Protein AF-A0A658NFH5-F1 (afdb_monomer)

Nearest PDB structures (foldseek):
  6nfe-assembly1_A  TM=9.996E-01  e=8.960E-10  Legionella pneumophila
  6nfe-assembly1_B  TM=9.956E-01  e=1.526E-09  Legionella pneumophila
  3dah-assembly1_C  TM=9.811E-01  e=3.172E-09  Burkholderia pseudomallei 1710b
  7xmu-assembly1_A  TM=9.918E-01  e=3.481E-08  Escherichia coli str. K-12 substr. MG1655
  4f8e-assembly1_B  TM=9.551E-01  e=3.976E-08  Homo sapiens

Sequence (76 aa):
VCLLIDDIVDTAGTLTNAAVALKDAGAQRVLACCTHPVLSGPAIKRINASPLEELVVTDTIPLAGEALECGKITVL

Foldseek 3Di:
DEEAEDAEDACCPVVLVVQVVCVVVPDPAYEYEYAYYNQDDCNLVSCQPGRHQAYEYEVPDPDDDSRVVRPRYDYD

pLDDT: mean 97.87, std 1.15, range [93.06, 98.69]

Solvent-accessible surface area (backbone atoms only — not comparable to full-atom values): 4181 Å² total; per-residue (Å²): 111,44,78,48,79,48,65,62,37,43,54,38,59,70,60,38,50,51,33,44,55,41,44,76,73,65,40,84,39,35,37,33,37,28,48,33,52,66,50,36,89,60,10,58,63,44,52,70,75,29,71,49,64,38,39,40,28,35,63,83,37,77,77,57,74,71,55,70,72,36,90,43,57,45,78,100

Structure (mmCIF, N/CA/C/O backbone):
data_AF-A0A658NFH5-F1
#
_entry.id   AF-A0A658NFH5-F1
#
loop_
_atom_site.group_PDB
_atom_site.id
_atom_site.type_symbol
_atom_site.label_atom_id
_atom_site.label_alt_id
_atom_site.label_comp_id
_atom_site.label_asym_id
_atom_site.label_entity_id
_atom_site.label_seq_id
_atom_site.pdbx_PDB_ins_code
_atom_site.Cartn_x
_atom_site.Cartn_y
_atom_site.Cartn_z
_atom_site.occupancy
_atom_site.B_iso_or_equiv
_atom_site.auth_seq_id
_atom_site.auth_comp_id
_atom_site.auth_asym_id
_atom_site.auth_atom_id
_atom_site.pdbx_PDB_model_num
ATOM 1 N N . VAL A 1 1 ? -15.452 1.016 5.799 1.00 93.56 1 VAL A N 1
ATOM 2 C CA . VAL A 1 1 ? -14.317 0.648 4.919 1.00 93.56 1 VAL A CA 1
ATOM 3 C C . VAL A 1 1 ? -13.86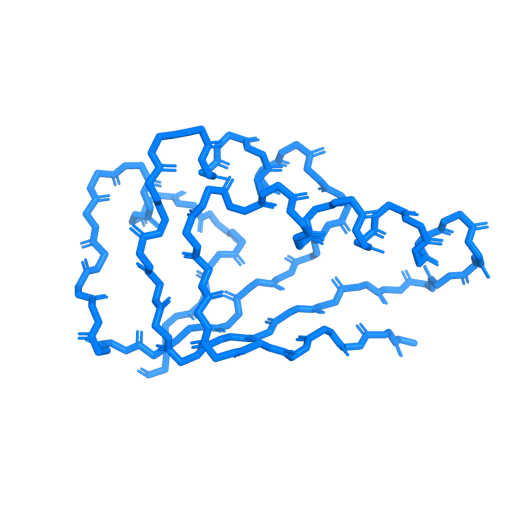8 1.914 4.219 1.00 93.56 1 VAL A C 1
ATOM 5 O O . VAL A 1 1 ? -14.738 2.640 3.754 1.00 93.56 1 VAL A O 1
ATOM 8 N N . CYS A 1 2 ? -12.570 2.200 4.192 1.00 98.31 2 CYS A N 1
ATOM 9 C CA . CYS A 1 2 ? -11.997 3.333 3.467 1.00 98.31 2 CYS A CA 1
ATOM 10 C C . CYS A 1 2 ? -11.137 2.814 2.313 1.00 98.31 2 CYS A C 1
ATOM 12 O O . CYS A 1 2 ? -10.393 1.851 2.498 1.00 98.31 2 CYS A O 1
ATOM 14 N N . LEU A 1 3 ? -11.251 3.452 1.148 1.00 98.19 3 LEU A N 1
ATOM 15 C CA . LEU A 1 3 ? -10.466 3.142 -0.043 1.00 98.19 3 LEU A CA 1
ATOM 16 C C . LEU A 1 3 ? -9.599 4.353 -0.392 1.00 98.19 3 LEU A C 1
ATOM 18 O O . LEU A 1 3 ? -10.126 5.436 -0.640 1.00 98.19 3 LEU A O 1
ATOM 22 N N . LEU A 1 4 ? -8.286 4.161 -0.379 1.00 98.44 4 LEU A N 1
ATOM 23 C CA . LEU A 1 4 ? -7.312 5.116 -0.893 1.00 98.44 4 LEU A CA 1
ATOM 24 C C . LEU A 1 4 ? -7.131 4.866 -2.389 1.00 98.44 4 LEU A C 1
ATOM 26 O O . LEU A 1 4 ? -6.960 3.725 -2.807 1.00 98.44 4 LEU A O 1
ATOM 30 N N . ILE A 1 5 ? -7.179 5.925 -3.186 1.00 98.19 5 ILE A N 1
ATOM 31 C CA . ILE A 1 5 ? -7.004 5.848 -4.636 1.00 98.19 5 ILE A CA 1
ATOM 32 C C . ILE A 1 5 ? -5.898 6.823 -4.997 1.00 98.19 5 ILE A C 1
ATOM 34 O O . ILE A 1 5 ? -5.968 7.990 -4.611 1.00 98.19 5 ILE A O 1
ATOM 38 N N . ASP A 1 6 ? -4.904 6.331 -5.721 1.00 97.19 6 ASP A N 1
ATOM 39 C CA . ASP A 1 6 ? -3.801 7.129 -6.241 1.00 97.19 6 ASP A CA 1
ATOM 40 C C . ASP A 1 6 ? -3.508 6.713 -7.686 1.00 97.19 6 ASP A C 1
ATOM 42 O O . ASP A 1 6 ? -3.888 5.623 -8.116 1.00 97.19 6 ASP A O 1
ATOM 46 N N . ASP A 1 7 ? -2.837 7.551 -8.462 1.00 98.12 7 ASP A N 1
ATOM 47 C CA . ASP A 1 7 ? -2.360 7.146 -9.785 1.00 98.12 7 ASP A CA 1
ATOM 48 C C . ASP A 1 7 ? -1.070 6.322 -9.673 1.00 98.12 7 ASP A C 1
ATOM 50 O O . ASP A 1 7 ? -0.901 5.334 -10.391 1.00 98.12 7 ASP A O 1
ATOM 54 N N . ILE A 1 8 ? -0.195 6.665 -8.725 1.00 98.38 8 ILE A N 1
ATOM 55 C CA . ILE A 1 8 ? 1.138 6.078 -8.566 1.00 98.38 8 ILE A CA 1
ATOM 56 C C . ILE A 1 8 ? 1.481 5.813 -7.100 1.00 98.38 8 ILE A C 1
ATOM 58 O O . ILE A 1 8 ? 1.229 6.625 -6.215 1.00 98.38 8 ILE A O 1
ATOM 62 N N . VAL A 1 9 ? 2.140 4.685 -6.831 1.00 98.38 9 VAL A N 1
ATOM 63 C CA . VAL A 1 9 ? 2.741 4.418 -5.516 1.00 98.38 9 VAL A CA 1
ATOM 64 C C . VAL A 1 9 ? 4.231 4.169 -5.695 1.00 98.38 9 VAL A C 1
ATOM 66 O O . VAL A 1 9 ? 4.637 3.115 -6.172 1.00 98.38 9 VAL A O 1
ATOM 69 N N . ASP A 1 10 ? 5.041 5.147 -5.287 1.00 98.06 10 ASP A N 1
ATOM 70 C CA . ASP A 1 10 ? 6.505 5.079 -5.332 1.00 98.06 10 ASP A CA 1
ATOM 71 C C . ASP A 1 10 ? 7.081 4.538 -4.017 1.00 98.06 10 ASP A C 1
ATOM 73 O O . ASP A 1 10 ? 7.123 3.332 -3.811 1.00 98.06 10 ASP A O 1
ATOM 77 N N . THR A 1 11 ? 7.443 5.391 -3.056 1.00 98.06 11 THR A N 1
ATOM 78 C CA . THR A 1 11 ? 8.025 4.920 -1.781 1.00 98.06 11 THR A CA 1
ATOM 79 C C . THR A 1 11 ? 6.989 4.439 -0.751 1.00 98.06 11 THR A C 1
ATOM 81 O O . THR A 1 11 ? 7.343 4.141 0.393 1.00 98.06 11 THR A O 1
ATOM 84 N N . ALA A 1 12 ? 5.701 4.447 -1.105 1.00 98.12 12 ALA A N 1
ATOM 85 C CA . ALA A 1 12 ? 4.539 4.150 -0.256 1.00 98.12 12 ALA A CA 1
ATOM 86 C C . ALA A 1 12 ? 4.379 4.987 1.035 1.00 98.12 12 ALA A C 1
ATOM 88 O O . ALA A 1 12 ? 3.460 4.732 1.805 1.00 98.12 12 ALA A O 1
ATOM 89 N N . GLY A 1 13 ? 5.216 6.002 1.289 1.00 98.25 13 GLY A N 1
ATOM 90 C CA . GLY A 1 13 ? 5.174 6.769 2.544 1.00 98.25 13 GLY A CA 1
ATOM 91 C C . GLY A 1 13 ? 3.849 7.508 2.771 1.00 98.25 13 GLY A C 1
ATOM 92 O O . GLY A 1 13 ? 3.237 7.373 3.830 1.00 98.25 13 GLY A O 1
ATOM 93 N N . THR A 1 14 ? 3.381 8.250 1.763 1.00 98.19 14 THR A N 1
ATOM 94 C CA . THR A 1 14 ? 2.098 8.972 1.815 1.00 98.19 14 THR A CA 1
ATOM 95 C C . THR A 1 14 ? 0.931 8.009 2.012 1.00 98.19 14 THR A C 1
ATOM 97 O O . THR A 1 14 ? 0.109 8.215 2.903 1.00 98.19 14 THR A O 1
ATOM 100 N N . LEU A 1 15 ? 0.915 6.915 1.244 1.00 98.56 15 LEU A N 1
ATOM 101 C CA . LEU A 1 15 ? -0.128 5.895 1.300 1.00 98.56 15 LEU A CA 1
ATOM 102 C C . LEU A 1 15 ? -0.244 5.274 2.699 1.00 98.56 15 LEU A C 1
ATOM 104 O O . LEU A 1 15 ? -1.336 5.212 3.265 1.00 98.56 15 LEU A O 1
ATOM 108 N N . THR A 1 16 ? 0.874 4.844 3.292 1.00 98.44 16 THR A N 1
ATOM 109 C CA . THR A 1 16 ? 0.847 4.192 4.607 1.00 98.44 16 THR A CA 1
ATOM 110 C C . THR A 1 16 ? 0.510 5.160 5.734 1.00 98.44 16 THR A C 1
ATOM 112 O O . THR A 1 16 ? -0.195 4.774 6.663 1.00 98.44 16 THR A O 1
ATOM 115 N N . ASN A 1 17 ? 0.948 6.420 5.648 1.00 98.50 17 ASN A N 1
ATOM 116 C CA . ASN A 1 17 ? 0.576 7.447 6.625 1.00 98.50 17 ASN A CA 1
ATOM 117 C C . ASN A 1 17 ? -0.924 7.763 6.562 1.00 98.50 17 ASN A C 1
ATOM 119 O O . ASN A 1 17 ? -1.572 7.869 7.601 1.00 98.50 17 ASN A O 1
ATOM 123 N N . ALA A 1 18 ? -1.492 7.855 5.355 1.00 98.50 18 ALA A N 1
ATOM 124 C CA . ALA A 1 18 ? -2.931 8.015 5.174 1.00 98.50 18 ALA A CA 1
ATOM 125 C C . ALA A 1 18 ? -3.701 6.808 5.731 1.00 98.50 18 ALA A C 1
ATOM 127 O O . ALA A 1 18 ? -4.715 6.981 6.404 1.00 98.50 18 ALA A O 1
ATOM 128 N N . ALA A 1 19 ? -3.194 5.588 5.524 1.00 98.56 19 ALA A N 1
ATOM 129 C CA . ALA A 1 19 ? -3.810 4.388 6.077 1.00 98.56 19 ALA A CA 1
ATOM 130 C C . ALA A 1 19 ? -3.824 4.378 7.616 1.00 98.56 19 ALA A C 1
ATOM 132 O O . ALA A 1 19 ? -4.832 3.990 8.208 1.00 98.56 19 ALA A O 1
ATOM 133 N N . VAL A 1 20 ? -2.747 4.842 8.261 1.00 98.69 20 VAL A N 1
ATOM 134 C CA . VAL A 1 20 ? -2.693 5.033 9.722 1.00 98.69 20 VAL A CA 1
ATOM 135 C C . VAL A 1 20 ? -3.711 6.077 10.169 1.00 98.69 20 VAL A C 1
ATOM 137 O O . VAL A 1 20 ? -4.550 5.770 11.008 1.00 98.69 20 VAL A O 1
ATOM 140 N N . ALA A 1 21 ? -3.725 7.257 9.545 1.00 98.62 21 ALA A N 1
ATOM 141 C CA . ALA A 1 21 ? -4.668 8.318 9.897 1.00 98.62 21 ALA A CA 1
ATOM 142 C C . ALA A 1 21 ? -6.136 7.864 9.778 1.00 98.62 21 ALA A C 1
ATOM 144 O O . ALA A 1 21 ? -6.961 8.179 10.634 1.00 98.62 21 ALA A O 1
ATOM 145 N N . LEU A 1 22 ? -6.466 7.082 8.744 1.00 98.56 22 LEU A N 1
ATOM 146 C CA . LEU A 1 22 ? -7.801 6.507 8.575 1.00 98.56 22 LEU A CA 1
ATOM 147 C C . LEU A 1 22 ? -8.137 5.490 9.671 1.00 98.56 22 LEU A C 1
ATOM 149 O O . LEU A 1 22 ? -9.257 5.504 10.184 1.00 98.56 22 LEU A O 1
ATOM 153 N N . LYS A 1 23 ? -7.196 4.614 10.047 1.00 98.19 23 LYS A N 1
ATOM 154 C CA . LYS A 1 23 ? -7.399 3.690 11.174 1.00 98.19 23 LYS A CA 1
ATOM 155 C C . LYS A 1 23 ? -7.627 4.431 12.483 1.00 98.19 23 LYS A C 1
ATOM 157 O O . LYS A 1 23 ? -8.579 4.096 13.184 1.00 98.19 23 LYS A O 1
ATOM 162 N N . ASP A 1 24 ? -6.819 5.445 12.772 1.00 98.44 24 ASP A N 1
ATOM 163 C CA . ASP A 1 24 ? -6.937 6.257 13.986 1.00 98.44 24 ASP A CA 1
ATOM 164 C C . ASP A 1 24 ? -8.271 7.020 14.031 1.00 98.44 24 ASP A C 1
ATOM 166 O O . ASP A 1 24 ? -8.863 7.189 15.095 1.00 98.44 24 ASP A O 1
ATOM 170 N N . ALA A 1 25 ? -8.808 7.397 12.866 1.00 98.38 25 ALA A N 1
ATOM 171 C CA . ALA A 1 25 ? -10.140 7.983 12.718 1.00 98.38 25 ALA A CA 1
ATOM 172 C C . ALA A 1 25 ? -11.301 6.966 12.824 1.00 98.38 25 ALA A C 1
ATOM 174 O O . ALA A 1 25 ? -12.461 7.328 12.620 1.00 98.38 25 ALA A O 1
ATOM 175 N N . GLY A 1 26 ? -11.024 5.695 13.133 1.00 98.25 26 GLY A N 1
ATOM 176 C CA . GLY A 1 26 ? -12.037 4.659 13.348 1.00 98.25 26 GLY A CA 1
ATOM 177 C C . GLY A 1 26 ? -12.397 3.835 12.109 1.00 98.25 26 GLY A C 1
ATOM 178 O O . GLY A 1 26 ? -13.412 3.131 12.112 1.00 98.25 26 GLY A O 1
ATOM 179 N N . ALA A 1 27 ? -11.597 3.875 11.037 1.00 98.31 27 ALA A N 1
ATOM 180 C CA . ALA A 1 27 ? -11.842 3.032 9.872 1.00 98.31 27 ALA A CA 1
ATOM 181 C C . ALA A 1 27 ? -11.700 1.541 10.222 1.00 98.31 2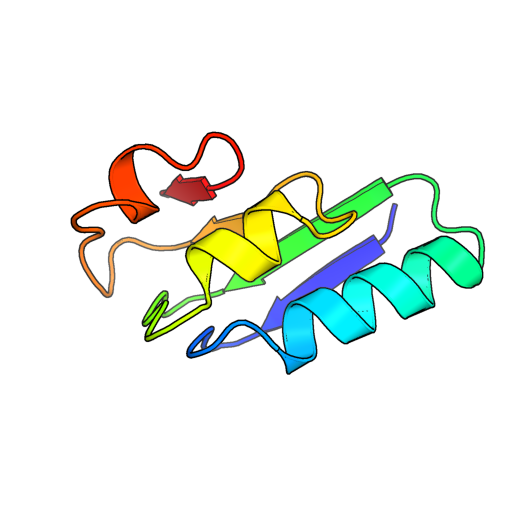7 ALA A C 1
ATOM 183 O O . ALA A 1 27 ? -10.624 1.041 10.546 1.00 98.31 27 ALA A O 1
ATOM 184 N N . GLN A 1 28 ? -12.783 0.777 10.065 1.00 98.12 28 GLN A N 1
ATOM 185 C CA . GLN A 1 28 ? -12.747 -0.673 10.299 1.00 98.12 28 GLN A CA 1
ATOM 186 C C . GLN A 1 28 ? -11.78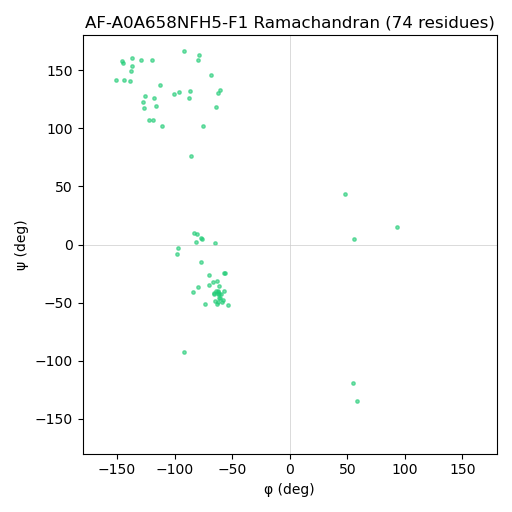1 -1.403 9.362 1.00 98.12 28 GLN A C 1
ATOM 188 O O . GLN A 1 28 ? -11.113 -2.336 9.789 1.00 98.12 28 GLN A O 1
ATOM 193 N N . ARG A 1 29 ? -11.673 -0.954 8.108 1.00 98.25 29 ARG A N 1
ATOM 194 C CA . ARG A 1 29 ? -10.820 -1.538 7.065 1.00 98.25 29 ARG A CA 1
ATOM 195 C C . ARG A 1 29 ? -10.259 -0.435 6.183 1.00 98.25 29 ARG A C 1
ATOM 197 O O . ARG A 1 29 ? -11.002 0.508 5.888 1.00 98.25 29 ARG A O 1
ATOM 204 N N . VAL A 1 30 ? -9.004 -0.570 5.765 1.00 98.62 30 VAL A N 1
ATOM 205 C CA . VAL A 1 30 ? -8.346 0.356 4.835 1.00 98.62 30 VAL A CA 1
ATOM 206 C C . VAL A 1 30 ? -7.754 -0.440 3.682 1.00 98.62 30 VAL A C 1
ATOM 208 O O . VAL A 1 30 ? -6.948 -1.344 3.895 1.00 98.62 30 VAL A O 1
ATOM 211 N N . LEU A 1 31 ? -8.178 -0.088 2.477 1.00 98.69 31 LEU A N 1
ATOM 212 C CA . LEU A 1 31 ? -7.751 -0.666 1.208 1.00 98.69 31 LEU A CA 1
ATOM 213 C C . LEU A 1 31 ? -7.129 0.446 0.365 1.00 98.69 31 LEU A C 1
ATOM 215 O O . LEU A 1 31 ? -7.431 1.624 0.579 1.00 98.69 31 LEU A O 1
ATOM 219 N N . ALA A 1 32 ? -6.302 0.082 -0.603 1.00 98.56 32 ALA A N 1
ATOM 220 C CA . ALA A 1 32 ? -5.749 1.019 -1.562 1.00 98.56 32 ALA A CA 1
ATOM 221 C C . ALA A 1 32 ? -5.768 0.445 -2.971 1.00 98.56 32 ALA A C 1
ATOM 223 O O . ALA A 1 32 ? -5.674 -0.769 -3.152 1.00 98.56 32 ALA A O 1
ATOM 224 N N . CYS A 1 33 ? -5.821 1.323 -3.964 1.00 98.56 33 CYS A N 1
ATOM 225 C CA . CYS A 1 33 ? -5.475 0.969 -5.326 1.00 98.56 33 CYS A CA 1
ATOM 226 C C . CYS A 1 33 ? -4.635 2.049 -6.007 1.00 98.56 33 C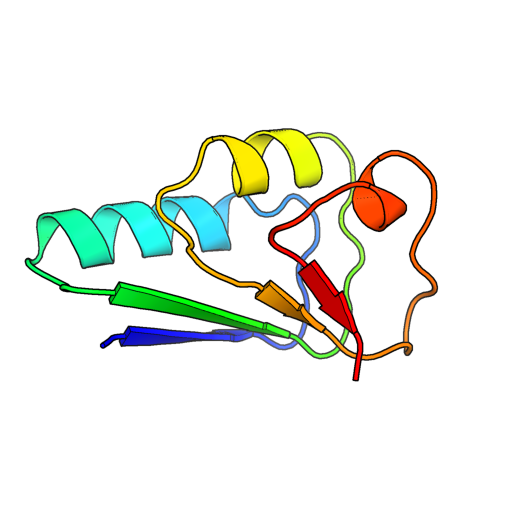YS A C 1
ATOM 228 O O . CYS A 1 33 ? -4.766 3.237 -5.699 1.00 98.56 33 CYS A O 1
ATOM 230 N N . CYS A 1 34 ? -3.772 1.624 -6.929 1.00 98.56 34 CYS A N 1
ATOM 231 C CA . CYS A 1 34 ? -3.082 2.536 -7.830 1.00 98.56 34 CYS A CA 1
ATOM 232 C C . CYS A 1 34 ? -2.873 1.953 -9.224 1.00 98.56 34 CYS A C 1
ATOM 234 O O . CYS A 1 34 ? -2.837 0.737 -9.416 1.00 98.56 34 CYS A O 1
ATOM 236 N N . THR A 1 35 ? -2.717 2.834 -10.210 1.00 98.62 35 THR A N 1
ATOM 237 C CA . THR A 1 35 ? -2.414 2.413 -11.578 1.00 98.62 35 THR A CA 1
ATOM 238 C C . THR A 1 35 ? -0.962 1.957 -11.674 1.00 98.62 35 THR A C 1
ATOM 240 O O . THR A 1 35 ? -0.706 0.853 -12.136 1.00 98.62 35 THR A O 1
ATOM 243 N N . HIS A 1 36 ? -0.006 2.756 -11.200 1.00 98.44 36 HIS A N 1
ATOM 244 C CA . HIS A 1 36 ? 1.423 2.542 -11.434 1.00 98.44 36 HIS A CA 1
ATOM 245 C C . HIS A 1 36 ? 2.172 2.129 -10.149 1.00 98.44 36 HIS A C 1
ATOM 247 O O . HIS A 1 36 ? 2.489 2.988 -9.314 1.00 98.44 36 HIS A O 1
ATOM 253 N N . PRO A 1 37 ? 2.500 0.833 -9.966 1.00 98.25 37 PRO A N 1
ATOM 254 C CA . PRO A 1 37 ? 3.201 0.355 -8.776 1.00 98.25 37 PRO A CA 1
ATOM 255 C C . PRO A 1 37 ? 4.727 0.486 -8.913 1.00 98.25 37 PRO A C 1
ATOM 257 O O . PRO A 1 37 ? 5.430 -0.501 -9.108 1.00 98.25 37 PRO A O 1
ATOM 260 N N . VAL A 1 38 ? 5.268 1.701 -8.777 1.00 98.38 38 VAL A N 1
ATOM 261 C CA . VAL A 1 38 ? 6.732 1.912 -8.799 1.00 98.38 38 VAL A CA 1
ATOM 262 C C . VAL A 1 38 ? 7.424 1.220 -7.617 1.00 98.38 38 VAL A C 1
ATOM 264 O O . VAL A 1 38 ? 8.494 0.641 -7.790 1.00 98.38 38 VAL A O 1
ATOM 267 N N . LEU A 1 39 ? 6.812 1.262 -6.428 1.00 98.19 39 LEU A N 1
ATOM 268 C CA . LEU A 1 39 ? 7.200 0.502 -5.231 1.00 98.19 39 LEU A CA 1
ATOM 269 C C . LEU A 1 39 ? 8.705 0.556 -4.897 1.00 98.19 39 LEU A C 1
ATOM 271 O O . LEU A 1 39 ? 9.316 -0.455 -4.544 1.00 98.19 39 LEU A O 1
ATOM 275 N N . SER A 1 40 ? 9.318 1.739 -4.980 1.00 97.12 40 SER A N 1
ATOM 276 C CA . SER A 1 40 ? 10.759 1.892 -4.787 1.00 97.12 40 SER A CA 1
ATOM 277 C C . SER A 1 40 ? 11.192 1.917 -3.316 1.00 97.12 40 SER A C 1
ATOM 279 O O . SER A 1 40 ? 10.436 2.226 -2.385 1.00 97.12 40 SER A O 1
ATOM 281 N N . GLY A 1 41 ? 12.474 1.614 -3.100 1.00 96.88 41 GLY A N 1
ATOM 282 C CA . GLY A 1 41 ? 13.133 1.747 -1.806 1.00 96.88 41 GLY A CA 1
ATOM 283 C C . GLY A 1 41 ? 12.404 0.981 -0.691 1.00 96.88 41 GLY A C 1
ATOM 284 O O . GLY A 1 41 ? 12.297 -0.240 -0.760 1.00 96.88 41 GLY A O 1
ATOM 285 N N . PRO A 1 42 ? 11.922 1.654 0.373 1.00 97.81 42 PRO A N 1
ATOM 286 C CA . PRO A 1 42 ? 11.300 0.991 1.517 1.00 97.81 42 PRO A CA 1
ATOM 287 C C . PRO A 1 42 ? 9.812 0.649 1.317 1.00 97.81 42 PRO A C 1
ATOM 289 O O . PRO A 1 42 ? 9.154 0.308 2.302 1.00 97.81 42 PRO A O 1
ATOM 292 N N . ALA A 1 43 ? 9.257 0.777 0.105 1.00 98.38 43 ALA A N 1
ATOM 293 C CA . ALA A 1 43 ? 7.818 0.663 -0.143 1.00 98.38 43 ALA A CA 1
ATOM 294 C C . ALA A 1 43 ? 7.208 -0.634 0.402 1.00 98.38 43 ALA A C 1
ATOM 296 O O . ALA A 1 43 ? 6.274 -0.578 1.201 1.00 98.38 43 ALA A O 1
ATOM 297 N N . ILE A 1 44 ? 7.777 -1.792 0.054 1.00 98.31 44 ILE A N 1
ATOM 298 C CA . ILE A 1 44 ? 7.253 -3.100 0.481 1.00 98.31 44 ILE A CA 1
ATOM 299 C C . ILE A 1 44 ? 7.293 -3.252 2.003 1.00 98.31 44 ILE A C 1
ATOM 301 O O . ILE A 1 44 ? 6.308 -3.655 2.624 1.00 98.31 44 ILE A O 1
ATOM 305 N N . LYS A 1 45 ? 8.393 -2.833 2.636 1.00 98.38 45 LYS A N 1
ATOM 306 C CA . LYS A 1 45 ? 8.530 -2.841 4.101 1.00 98.38 45 LYS A CA 1
ATOM 307 C C . LYS A 1 45 ? 7.467 -1.972 4.772 1.00 98.38 45 LYS A C 1
ATOM 309 O O . LYS A 1 45 ? 6.872 -2.393 5.762 1.00 98.38 45 LYS A O 1
ATOM 314 N N . ARG A 1 46 ? 7.195 -0.785 4.221 1.00 98.44 46 ARG A N 1
ATOM 315 C CA . ARG A 1 46 ? 6.147 0.121 4.717 1.00 98.44 46 ARG A CA 1
ATOM 316 C C . ARG A 1 46 ? 4.763 -0.492 4.554 1.00 98.44 46 ARG A C 1
ATOM 318 O O . ARG A 1 46 ? 4.016 -0.515 5.523 1.00 98.44 46 ARG A O 1
ATOM 325 N N . ILE A 1 47 ? 4.435 -1.024 3.377 1.00 98.50 47 ILE A N 1
ATOM 326 C CA . ILE A 1 47 ? 3.137 -1.661 3.104 1.00 98.50 47 ILE A CA 1
ATOM 327 C C . ILE A 1 47 ? 2.891 -2.814 4.086 1.00 98.50 47 ILE A C 1
ATOM 329 O O . ILE A 1 47 ? 1.843 -2.859 4.742 1.00 98.50 47 ILE A O 1
ATOM 333 N N . ASN A 1 48 ? 3.881 -3.688 4.273 1.00 98.25 48 ASN A N 1
ATOM 334 C CA . ASN A 1 48 ? 3.792 -4.814 5.202 1.00 98.25 48 ASN A CA 1
ATOM 335 C C . ASN A 1 48 ? 3.586 -4.358 6.655 1.00 98.25 48 ASN A C 1
ATOM 337 O O . ASN A 1 48 ? 2.722 -4.906 7.337 1.00 98.25 48 ASN A O 1
ATOM 341 N N . ALA A 1 49 ? 4.303 -3.323 7.104 1.00 98.25 49 ALA A N 1
ATOM 342 C CA . ALA A 1 49 ? 4.174 -2.773 8.457 1.00 98.25 49 ALA A CA 1
ATOM 343 C C . ALA A 1 49 ? 2.928 -1.889 8.671 1.00 98.25 49 ALA A C 1
ATOM 345 O O . ALA A 1 49 ? 2.577 -1.582 9.809 1.00 98.25 49 ALA A O 1
ATOM 346 N N . SER A 1 50 ? 2.271 -1.448 7.597 1.00 98.25 50 SER A N 1
ATOM 347 C CA . SER A 1 50 ? 1.118 -0.546 7.663 1.00 98.25 50 SER A CA 1
ATOM 348 C C . SER A 1 50 ? -0.186 -1.271 8.026 1.00 98.25 50 SER A C 1
ATOM 350 O O . SER A 1 50 ? -0.297 -2.487 7.835 1.00 98.25 50 SER A O 1
ATOM 352 N N . PRO A 1 51 ? -1.226 -0.536 8.459 1.00 98.19 51 PRO A N 1
ATOM 353 C CA . PRO A 1 51 ? -2.557 -1.103 8.663 1.00 98.19 51 PRO A CA 1
ATOM 354 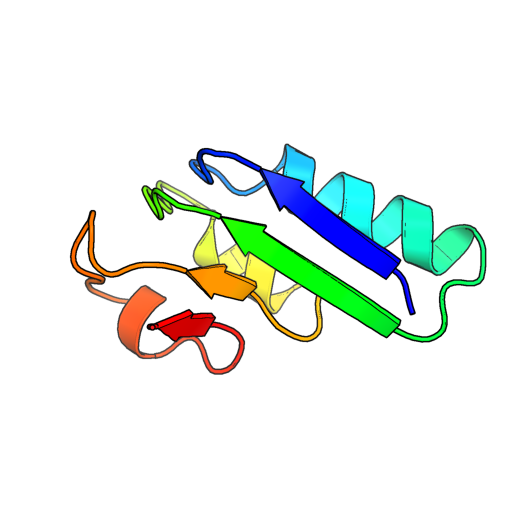C C . PRO A 1 51 ? -3.350 -1.331 7.366 1.00 98.19 51 PRO A C 1
ATOM 356 O O . PRO A 1 51 ? -4.534 -1.666 7.433 1.00 98.19 51 PRO A O 1
ATOM 359 N N . LEU A 1 52 ? -2.735 -1.117 6.199 1.00 98.19 52 LEU A N 1
ATOM 360 C CA . LEU A 1 52 ? -3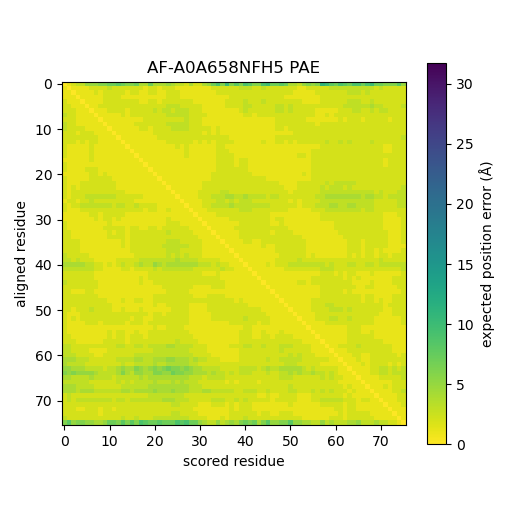.345 -1.426 4.915 1.00 98.19 52 LEU A CA 1
ATOM 361 C C . LEU A 1 52 ? -3.611 -2.934 4.827 1.00 98.19 52 LEU A C 1
ATOM 363 O O . LEU A 1 52 ? -2.713 -3.733 5.114 1.00 98.19 52 LEU A O 1
ATOM 367 N N . GLU A 1 53 ? -4.833 -3.307 4.453 1.00 98.31 53 GLU A N 1
ATOM 368 C CA . GLU A 1 53 ? -5.224 -4.709 4.267 1.00 98.31 53 GLU A CA 1
ATOM 369 C C . GLU A 1 53 ? -4.840 -5.222 2.882 1.00 98.31 53 GLU A C 1
ATOM 371 O O . GLU A 1 53 ? -4.346 -6.337 2.766 1.00 98.31 53 GLU A O 1
ATOM 376 N N . GLU A 1 54 ? -5.033 -4.395 1.855 1.00 98.44 54 GLU A N 1
ATOM 377 C CA . GLU A 1 54 ? -4.770 -4.756 0.464 1.00 98.44 54 GLU A CA 1
ATOM 378 C C . GLU A 1 54 ? -4.390 -3.516 -0.352 1.00 98.44 54 GLU A C 1
ATOM 380 O O . GLU A 1 54 ? -4.955 -2.432 -0.156 1.00 98.44 54 GLU A O 1
ATOM 385 N N . LEU A 1 55 ? -3.438 -3.695 -1.265 1.00 98.62 55 LEU A N 1
ATOM 386 C CA . LEU A 1 55 ? -3.058 -2.759 -2.313 1.00 98.62 55 LEU A CA 1
ATOM 387 C C . LEU A 1 55 ? -3.303 -3.422 -3.672 1.00 98.62 55 LEU A C 1
ATOM 389 O O . LEU A 1 55 ? -2.553 -4.306 -4.084 1.00 98.62 55 LEU A O 1
ATOM 393 N N . VAL A 1 56 ? -4.341 -2.977 -4.371 1.00 98.62 56 VAL A N 1
ATOM 394 C CA . VAL A 1 56 ? -4.656 -3.440 -5.725 1.00 98.62 56 VAL A CA 1
ATOM 395 C C . VAL A 1 56 ? -3.903 -2.586 -6.740 1.00 98.62 56 VAL A C 1
ATOM 397 O O . VAL A 1 56 ? -4.008 -1.360 -6.724 1.00 98.62 56 VAL A O 1
ATOM 400 N N . VAL A 1 57 ? -3.145 -3.212 -7.631 1.00 98.62 57 VAL A N 1
ATOM 401 C CA . VAL A 1 57 ? -2.319 -2.517 -8.628 1.00 98.62 57 VAL A CA 1
ATOM 402 C C . VAL A 1 57 ? -2.584 -3.061 -10.023 1.00 98.62 57 VAL A C 1
ATOM 404 O O . VAL A 1 57 ? -3.063 -4.183 -10.169 1.00 98.62 57 VAL A O 1
ATOM 407 N N . THR A 1 58 ? -2.263 -2.283 -11.053 1.00 98.56 58 THR A N 1
ATOM 408 C CA . THR A 1 58 ? -2.224 -2.809 -12.428 1.00 98.56 58 THR A CA 1
ATOM 409 C C . THR A 1 58 ? -0.824 -3.301 -12.787 1.00 98.56 58 THR A C 1
ATOM 411 O O . THR A 1 58 ? 0.156 -2.974 -12.115 1.00 98.56 58 THR A O 1
ATOM 414 N N . ASP A 1 59 ? -0.718 -4.043 -13.883 1.00 97.38 59 ASP A N 1
ATOM 415 C CA . ASP A 1 59 ? 0.531 -4.555 -14.451 1.00 97.38 59 ASP A CA 1
ATOM 416 C C . ASP A 1 59 ? 1.321 -3.529 -15.291 1.00 97.38 59 ASP A C 1
ATOM 418 O O . ASP A 1 59 ? 2.327 -3.879 -15.912 1.00 97.38 59 ASP A O 1
ATOM 422 N N . THR A 1 60 ? 0.928 -2.245 -15.282 1.00 98.44 60 THR A N 1
ATOM 423 C CA . THR A 1 60 ? 1.633 -1.178 -16.028 1.00 98.44 60 THR A CA 1
ATOM 424 C C . THR A 1 60 ? 3.114 -1.053 -15.660 1.00 98.44 60 THR A C 1
ATOM 426 O O . THR A 1 60 ? 3.910 -0.580 -16.473 1.00 98.44 60 THR A O 1
ATOM 429 N N . ILE A 1 61 ? 3.490 -1.489 -14.454 1.00 97.75 61 ILE A N 1
ATOM 430 C CA . ILE A 1 61 ? 4.874 -1.731 -14.047 1.00 97.75 61 ILE A CA 1
ATOM 431 C C . ILE A 1 61 ? 4.945 -3.163 -13.494 1.00 97.75 61 ILE A C 1
ATOM 433 O O . ILE A 1 61 ? 4.303 -3.445 -12.480 1.00 97.75 61 ILE A O 1
ATOM 437 N N . PRO A 1 62 ? 5.720 -4.071 -14.118 1.00 96.56 62 PRO A N 1
ATOM 438 C CA . PRO A 1 62 ? 5.870 -5.432 -13.622 1.00 96.56 62 PRO A CA 1
ATOM 439 C C . PRO A 1 62 ? 6.459 -5.461 -12.210 1.00 96.56 62 PRO A C 1
ATOM 441 O O . PRO A 1 62 ? 7.479 -4.822 -11.939 1.00 96.56 62 PRO A O 1
ATOM 444 N N . LEU A 1 63 ? 5.850 -6.247 -11.323 1.00 97.25 63 LEU A N 1
ATOM 445 C CA . LEU A 1 63 ? 6.388 -6.470 -9.985 1.00 97.25 63 LEU A CA 1
ATOM 446 C C . LEU A 1 63 ? 7.687 -7.283 -10.047 1.00 97.25 63 LEU A C 1
ATOM 448 O O . LEU A 1 63 ? 7.840 -8.193 -10.863 1.00 97.25 63 LEU A O 1
ATOM 452 N N . ALA A 1 64 ? 8.613 -6.984 -9.138 1.00 93.06 64 ALA A N 1
ATOM 453 C CA . ALA A 1 64 ? 9.877 -7.697 -9.002 1.00 93.06 64 ALA A CA 1
ATOM 454 C C . ALA A 1 64 ? 10.321 -7.777 -7.534 1.00 93.06 64 ALA A C 1
ATOM 456 O O . ALA A 1 64 ? 9.932 -6.954 -6.702 1.00 93.06 64 ALA A O 1
ATOM 457 N N . GLY A 1 65 ? 11.172 -8.758 -7.220 1.00 95.31 65 GLY A N 1
ATOM 458 C CA . GLY A 1 65 ? 11.765 -8.919 -5.888 1.00 95.31 65 GLY A CA 1
ATOM 459 C C . GLY A 1 65 ? 10.717 -9.083 -4.783 1.00 95.31 65 GLY A C 1
ATOM 460 O O . GLY A 1 65 ? 9.746 -9.815 -4.956 1.00 95.31 65 GLY A O 1
ATOM 461 N N . GLU A 1 66 ? 10.896 -8.363 -3.669 1.00 95.62 66 GLU A N 1
ATOM 462 C CA . GLU A 1 66 ? 10.005 -8.422 -2.495 1.00 95.62 66 GLU A CA 1
ATOM 463 C C . GLU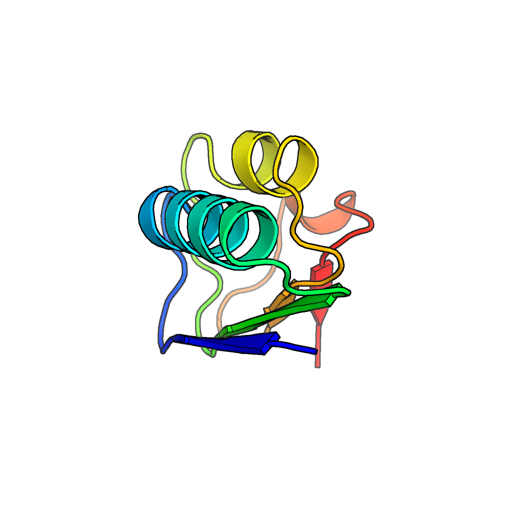 A 1 66 ? 8.531 -8.117 -2.834 1.00 95.62 66 GLU A C 1
ATOM 465 O O . GLU A 1 66 ? 7.631 -8.555 -2.119 1.00 95.62 66 GLU A O 1
ATOM 470 N N . ALA A 1 67 ? 8.259 -7.384 -3.923 1.00 96.38 67 ALA A N 1
ATOM 471 C CA . ALA A 1 67 ? 6.896 -7.050 -4.332 1.00 96.38 67 ALA A CA 1
ATOM 472 C C . ALA A 1 67 ? 6.088 -8.279 -4.780 1.00 96.38 67 ALA A C 1
ATOM 474 O O . ALA A 1 67 ? 4.886 -8.323 -4.538 1.00 96.38 67 ALA A O 1
ATOM 475 N N . LEU A 1 68 ? 6.738 -9.286 -5.381 1.00 96.25 68 LEU A N 1
ATOM 476 C CA . LEU A 1 68 ? 6.087 -10.536 -5.803 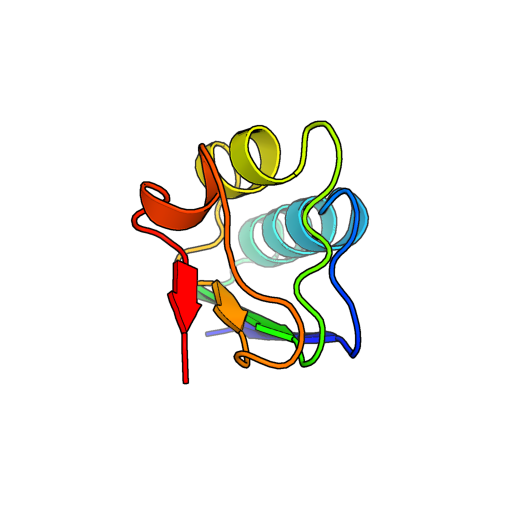1.00 96.25 68 LEU A CA 1
ATOM 477 C C . LEU A 1 68 ? 5.674 -11.413 -4.615 1.00 96.25 68 LEU A C 1
ATOM 479 O O . LEU A 1 68 ? 4.751 -12.213 -4.724 1.00 96.25 68 LEU A O 1
ATOM 483 N N . GLU A 1 69 ? 6.366 -11.266 -3.487 1.00 96.00 69 GLU A N 1
ATOM 484 C CA . GLU A 1 69 ? 6.135 -12.043 -2.266 1.00 96.00 69 GLU A CA 1
ATOM 485 C C . GLU A 1 69 ? 5.246 -11.291 -1.259 1.00 96.00 69 GLU A C 1
ATOM 487 O O . GLU A 1 69 ? 4.902 -11.816 -0.196 1.00 96.00 69 GLU A O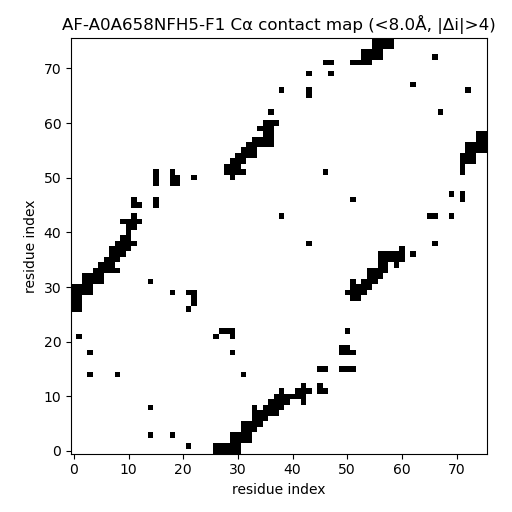 1
ATOM 492 N N . CYS A 1 70 ? 4.860 -10.049 -1.567 1.00 97.38 70 CYS A N 1
ATOM 493 C CA . CYS A 1 70 ? 4.037 -9.238 -0.684 1.00 97.38 70 CYS A CA 1
ATOM 494 C C . CYS A 1 70 ? 2.579 -9.710 -0.725 1.00 97.38 70 CYS A C 1
ATOM 496 O O . CYS A 1 70 ? 1.813 -9.336 -1.608 1.00 97.38 70 CYS A O 1
ATOM 498 N N . GLY A 1 71 ? 2.159 -10.463 0.295 1.00 97.69 71 GLY A N 1
ATOM 499 C CA . GLY A 1 71 ? 0.791 -10.991 0.409 1.00 97.69 71 GLY A CA 1
ATOM 500 C C . GLY A 1 71 ? -0.324 -9.948 0.582 1.00 97.69 71 GLY A C 1
ATOM 501 O O . GLY A 1 71 ? -1.480 -10.328 0.729 1.00 97.69 71 GLY A O 1
ATOM 502 N N . LYS A 1 72 ? 0.007 -8.650 0.599 1.00 98.25 72 LYS A N 1
ATOM 503 C CA . LYS A 1 72 ? -0.965 -7.547 0.589 1.00 98.25 72 LYS A CA 1
ATOM 504 C C . LYS A 1 72 ? -1.191 -6.961 -0.806 1.00 98.25 72 LYS A C 1
ATOM 506 O O . LYS A 1 72 ? -2.041 -6.087 -0.935 1.00 98.25 72 LYS A O 1
ATOM 511 N N . ILE A 1 73 ? -0.410 -7.354 -1.813 1.00 98.44 73 ILE A N 1
ATOM 512 C CA . ILE A 1 73 ? -0.514 -6.805 -3.168 1.00 98.44 73 ILE A CA 1
ATOM 513 C C . ILE A 1 73 ? -1.296 -7.774 -4.050 1.00 98.44 73 ILE A C 1
ATOM 515 O O . ILE A 1 73 ? -0.956 -8.951 -4.144 1.00 98.44 73 ILE A O 1
ATOM 519 N N . THR A 1 74 ? -2.301 -7.242 -4.739 1.00 98.44 74 THR A N 1
ATOM 520 C CA . THR A 1 74 ? -3.082 -7.958 -5.752 1.00 98.44 74 THR A CA 1
ATOM 521 C C . THR A 1 74 ? -2.893 -7.250 -7.088 1.00 98.44 74 THR A C 1
ATOM 523 O O . THR A 1 74 ? -3.112 -6.043 -7.178 1.00 98.44 74 THR A O 1
ATOM 526 N N . VAL A 1 75 ? -2.478 -7.981 -8.124 1.00 97.69 75 VAL A N 1
ATOM 527 C CA . VAL A 1 75 ? -2.329 -7.447 -9.489 1.00 97.69 75 VAL A CA 1
ATOM 528 C C . VAL A 1 75 ? -3.592 -7.767 -10.291 1.00 97.69 75 VAL A C 1
ATOM 530 O O . VAL A 1 75 ? -4.053 -8.910 -10.251 1.00 97.69 75 VAL A O 1
ATOM 533 N N . LEU A 1 76 ? -4.147 -6.763 -10.977 1.00 93.62 76 LEU A N 1
ATOM 534 C CA . LEU A 1 76 ? -5.249 -6.904 -11.940 1.00 93.62 76 LEU A CA 1
ATOM 535 C C . LEU A 1 76 ? -4.750 -7.213 -13.351 1.00 93.62 76 LEU A C 1
ATOM 537 O O . LEU A 1 76 ? -3.699 -6.649 -13.726 1.00 93.62 76 LEU A O 1
#

Secondary structure (DSSP, 8-state):
-EEEEEEE-SSSHHHHHHHHHHHHTT-S-EEEEEEE----TTHHHHHHHSS--EEEE-TTS---GGGTT-TTEEE-

Mean predicted aligned error: 1.87 Å

Radius of gyration: 11.3 Å; Cα contacts (8 Å, |Δi|>4): 146; chains: 1; bounding box: 27×21×30 Å